Protein AF-A0A2N5UU59-F1 (afdb_monomer)

Foldseek 3Di:
DDVVVVVVVVVVVVVVVVVVVVVVVVVVVVVVVVVVVVVVVPPPPDDDDPPDPDPPPPVVVVVVVVQVCQCPDPNRPDDPVVD

Radius of gyration: 32.96 Å; Cα contacts (8 Å, |Δi|>4): 7; chains: 1; bounding box: 76×34×66 Å

Secondary structure (DSSP, 8-state):
--HHHHHHHHHHHHHHHHHHHHHHHHHHHHHHHHHHHHHHT------PPTT--------HHHHHHHHHHHHSSSS-SS-GGG-

pLDDT: mean 75.72, std 9.31, range [56.69, 89.31]

Solvent-accessible surface area (backbone atoms only — not comparable to full-atom values): 5178 Å² total; per-residue (Å²): 134,63,68,70,58,53,53,51,52,52,56,51,52,53,53,51,51,55,52,49,52,51,54,51,51,52,50,52,54,52,51,55,52,53,53,54,54,52,62,76,58,65,69,78,78,79,64,88,56,90,87,61,74,73,83,67,88,67,56,60,66,58,54,50,53,50,49,52,54,38,60,73,35,99,74,38,82,68,62,80,89,81,116

Structure (mmCIF, N/CA/C/O backbone):
data_AF-A0A2N5UU59-F1
#
_entry.id   AF-A0A2N5UU59-F1
#
loop_
_atom_site.group_PDB
_ato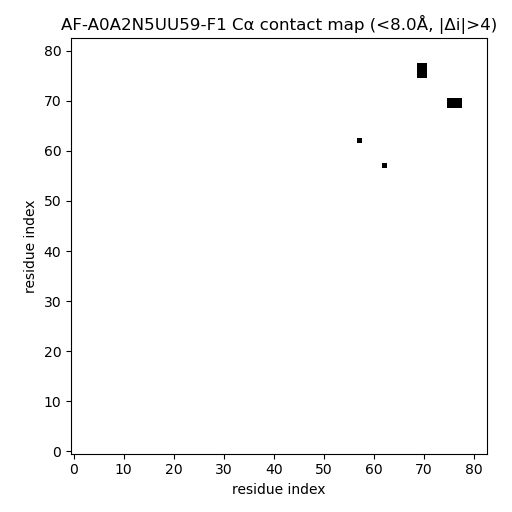m_site.id
_atom_site.type_symbol
_atom_site.label_atom_id
_atom_site.label_alt_id
_atom_site.label_comp_id
_atom_site.label_asym_id
_atom_site.label_entity_id
_atom_site.label_seq_id
_atom_site.pdbx_PDB_ins_code
_atom_site.Cartn_x
_atom_site.Cartn_y
_atom_site.Cartn_z
_atom_site.occupancy
_atom_site.B_iso_or_equiv
_atom_site.auth_seq_id
_atom_site.auth_comp_id
_atom_site.auth_asym_id
_atom_site.auth_atom_id
_atom_site.pdbx_PDB_model_num
ATOM 1 N N . MET A 1 1 ? -57.967 -17.040 35.256 1.00 59.09 1 MET A N 1
ATOM 2 C CA . MET A 1 1 ? -56.727 -16.278 34.996 1.00 59.09 1 MET A CA 1
ATOM 3 C C . MET A 1 1 ? -55.698 -16.847 35.942 1.00 59.09 1 MET A C 1
ATOM 5 O O . MET A 1 1 ? -55.847 -16.691 37.148 1.00 59.09 1 MET A O 1
ATOM 9 N N . ASP A 1 2 ? -54.744 -17.604 35.415 1.00 78.44 2 ASP A N 1
ATOM 10 C CA . ASP A 1 2 ? -53.911 -18.476 36.239 1.00 78.44 2 ASP A CA 1
ATOM 11 C C . ASP A 1 2 ? -52.697 -17.694 36.738 1.00 78.44 2 ASP A C 1
ATOM 13 O O . ASP A 1 2 ? -51.756 -17.417 35.991 1.00 78.44 2 ASP A O 1
ATOM 17 N N . ASN A 1 3 ? -52.721 -17.323 38.019 1.00 76.38 3 ASN A N 1
ATOM 18 C CA . ASN A 1 3 ? -51.695 -16.491 38.660 1.00 76.38 3 ASN A CA 1
ATOM 19 C C . ASN A 1 3 ? -50.275 -17.072 38.514 1.00 76.38 3 ASN A C 1
ATOM 21 O O . ASN A 1 3 ? -49.298 -16.332 38.411 1.00 76.38 3 ASN A O 1
ATOM 25 N N . HIS A 1 4 ? -50.157 -18.400 38.424 1.00 77.69 4 HIS A N 1
ATOM 26 C CA . HIS A 1 4 ? -48.889 -19.088 38.182 1.00 77.69 4 HIS A CA 1
ATOM 27 C C . HIS A 1 4 ? -48.283 -18.786 36.802 1.00 77.69 4 HIS A C 1
ATOM 29 O O . HIS A 1 4 ? -47.061 -18.687 36.685 1.00 77.69 4 HIS A O 1
ATOM 35 N N . GLY A 1 5 ? -49.110 -18.593 35.770 1.00 83.56 5 GLY A N 1
ATOM 36 C CA . GLY A 1 5 ? -48.646 -18.230 34.429 1.00 83.56 5 GLY A CA 1
ATOM 37 C C . GLY A 1 5 ? -48.090 -16.806 34.373 1.00 83.56 5 GLY A C 1
ATOM 38 O O . GLY A 1 5 ? -47.059 -16.563 33.746 1.00 83.56 5 GLY A O 1
ATOM 39 N N . LEU A 1 6 ? -48.716 -15.879 35.105 1.00 82.50 6 LEU A N 1
ATOM 40 C CA . LEU A 1 6 ? -48.277 -14.483 35.192 1.00 82.50 6 LEU A CA 1
ATOM 41 C C . LEU A 1 6 ? -46.908 -14.354 35.871 1.00 82.50 6 LEU A C 1
ATOM 43 O O . LEU A 1 6 ? -46.028 -13.663 35.359 1.00 82.50 6 LEU A O 1
ATOM 47 N N . ILE A 1 7 ? -46.693 -15.075 36.977 1.00 86.81 7 ILE A N 1
ATOM 48 C CA . ILE A 1 7 ? -45.415 -15.062 37.707 1.00 86.81 7 ILE A CA 1
ATOM 49 C C . ILE A 1 7 ? -44.285 -15.642 36.845 1.00 86.81 7 ILE A C 1
ATOM 51 O O . ILE A 1 7 ? -43.191 -15.077 36.797 1.00 86.81 7 ILE A O 1
ATOM 55 N N . ARG A 1 8 ? -44.542 -16.734 36.111 1.00 84.31 8 ARG A N 1
ATOM 56 C CA . ARG A 1 8 ? -43.549 -17.338 35.207 1.00 84.31 8 ARG A CA 1
ATOM 57 C C . ARG A 1 8 ? -43.133 -16.379 34.096 1.00 84.31 8 ARG A C 1
ATOM 59 O O . ARG A 1 8 ? -41.941 -16.223 33.836 1.00 84.31 8 ARG A O 1
ATOM 66 N N . ASN A 1 9 ? -44.104 -15.701 33.487 1.00 86.12 9 ASN A N 1
ATOM 67 C CA . ASN A 1 9 ? -43.832 -14.711 32.452 1.00 86.12 9 ASN A CA 1
ATOM 68 C C . ASN A 1 9 ? -43.027 -13.533 33.006 1.00 86.12 9 ASN A C 1
ATOM 70 O O . ASN A 1 9 ? -42.094 -13.083 32.345 1.00 86.12 9 ASN A O 1
ATOM 74 N N . PHE A 1 10 ? -43.327 -13.066 34.218 1.00 88.12 10 PHE A N 1
ATOM 75 C CA . PHE A 1 10 ? -42.582 -11.980 34.855 1.00 88.12 10 PHE A CA 1
ATOM 76 C C . PHE A 1 10 ? -41.121 -12.362 35.147 1.00 88.12 10 PHE A C 1
ATOM 78 O O . PHE A 1 10 ? -40.203 -11.627 34.786 1.00 88.12 10 PHE A O 1
ATOM 85 N N . LEU A 1 11 ? -40.890 -13.550 35.717 1.00 84.88 11 LEU A N 1
ATOM 86 C CA . LEU A 1 11 ? -39.543 -14.071 35.987 1.00 84.88 11 LEU A CA 1
ATOM 87 C C . LEU A 1 11 ? -38.740 -14.327 34.700 1.00 84.88 11 LEU A C 1
ATOM 89 O O . LEU A 1 11 ? -37.534 -14.089 34.656 1.00 84.88 11 LEU A O 1
ATOM 93 N N . SER A 1 12 ? -39.396 -14.782 33.629 1.00 83.88 12 SER A N 1
ATOM 94 C CA . SER A 1 12 ? -38.724 -14.969 32.339 1.00 83.88 12 SER A CA 1
ATOM 95 C C . SER A 1 12 ? -38.275 -13.631 31.736 1.00 83.88 12 SER A C 1
ATOM 97 O O . SER A 1 12 ? -37.122 -13.496 31.332 1.00 83.88 12 SER A O 1
ATOM 99 N 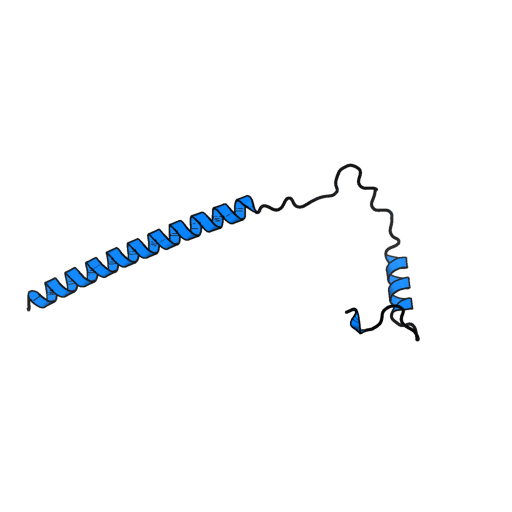N . GLN A 1 13 ? -39.127 -12.605 31.770 1.00 77.88 13 GLN A N 1
ATOM 100 C CA . GLN A 1 13 ? -38.818 -11.275 31.239 1.00 77.88 13 GLN A CA 1
ATOM 101 C C . GLN A 1 13 ? -37.691 -10.579 32.014 1.00 77.88 13 GLN A C 1
ATOM 103 O O . GLN A 1 13 ? -36.811 -9.964 31.406 1.00 77.88 13 GLN A O 1
ATOM 108 N N . SER A 1 14 ? -37.654 -10.713 33.343 1.00 73.69 14 SER A N 1
ATOM 109 C CA . SER A 1 14 ? -36.551 -10.168 34.142 1.00 73.69 14 SER A CA 1
ATOM 110 C C . SER A 1 14 ? -35.224 -10.868 33.833 1.00 73.69 14 SER A C 1
ATOM 112 O O . SER A 1 14 ? -34.198 -10.209 33.685 1.00 73.69 14 SER A O 1
ATOM 114 N N . SER A 1 15 ? -35.230 -12.187 33.628 1.00 70.88 15 SER A N 1
ATOM 115 C CA . SER A 1 15 ? -34.015 -12.921 33.247 1.00 70.88 15 SER A CA 1
ATOM 116 C C . SER A 1 15 ? -33.480 -12.509 31.865 1.00 70.88 15 SER A C 1
ATOM 118 O O . SER A 1 15 ? -32.273 -12.341 31.689 1.00 70.88 15 SER A O 1
ATOM 120 N N . ILE A 1 16 ? -34.370 -12.267 30.896 1.00 74.56 16 ILE A N 1
ATOM 121 C CA . ILE A 1 16 ? -34.009 -11.849 29.534 1.00 74.56 16 ILE A CA 1
ATOM 122 C C . ILE A 1 16 ? -33.398 -10.444 29.543 1.00 74.56 16 ILE A C 1
ATOM 124 O O . ILE A 1 16 ? -32.372 -10.216 28.904 1.00 74.56 16 ILE A O 1
ATOM 128 N N . THR A 1 17 ? -33.978 -9.514 30.303 1.00 71.31 17 THR A N 1
ATOM 129 C CA . THR A 1 17 ? -33.463 -8.138 30.406 1.00 71.31 17 THR A CA 1
ATOM 130 C C . THR A 1 17 ? -32.113 -8.078 31.122 1.00 71.31 17 THR A C 1
ATOM 132 O O . THR A 1 17 ? -31.204 -7.400 30.646 1.00 71.31 17 THR A O 1
ATOM 135 N N . LEU A 1 18 ? -31.929 -8.844 32.202 1.00 74.69 18 LEU A N 1
ATOM 136 C CA . LEU A 1 18 ? -30.645 -8.950 32.905 1.00 74.69 18 LEU A CA 1
ATOM 137 C C . LEU A 1 18 ? -29.544 -9.541 32.011 1.00 74.69 18 LEU A C 1
ATOM 139 O O . LEU A 1 18 ? -28.430 -9.013 31.971 1.00 74.69 18 LEU A O 1
ATOM 143 N N . ASN A 1 19 ? -29.859 -10.590 31.249 1.00 74.12 19 ASN A N 1
ATOM 144 C CA . ASN A 1 19 ? -28.916 -11.196 30.308 1.00 74.12 19 ASN A CA 1
ATOM 145 C C . ASN A 1 19 ? -28.581 -10.252 29.144 1.00 74.12 19 ASN A C 1
ATOM 147 O O . ASN A 1 19 ? -27.415 -10.123 28.772 1.00 74.12 19 ASN A O 1
ATOM 151 N N . SER A 1 20 ? -29.576 -9.537 28.611 1.00 77.25 20 SER A N 1
ATOM 152 C CA . SER A 1 20 ? -29.375 -8.534 27.561 1.00 77.25 20 SER A CA 1
ATOM 153 C C . SER A 1 20 ? -28.457 -7.399 28.024 1.00 77.25 20 SER A C 1
ATOM 155 O O . SER A 1 20 ? -27.518 -7.039 27.314 1.00 77.25 20 SER A O 1
ATOM 157 N N . SER A 1 21 ? -28.673 -6.870 29.232 1.00 79.44 21 SER A N 1
ATOM 158 C CA . SER A 1 21 ? -27.825 -5.823 29.815 1.00 79.44 21 SER A CA 1
ATOM 159 C C . SER A 1 21 ? -26.386 -6.293 30.017 1.00 79.44 21 SER A C 1
ATOM 161 O O . SER A 1 21 ? -25.451 -5.564 29.691 1.00 79.44 21 SER A O 1
ATOM 163 N N . ARG A 1 22 ? -26.193 -7.532 30.485 1.00 81.00 22 ARG A N 1
ATOM 164 C CA . ARG A 1 22 ? -24.862 -8.120 30.684 1.00 81.00 22 ARG A CA 1
ATOM 165 C C . ARG A 1 22 ? -24.103 -8.289 29.367 1.00 81.00 22 ARG A C 1
ATOM 167 O O . ARG A 1 22 ? -22.929 -7.935 29.289 1.00 81.00 22 ARG A O 1
ATOM 174 N N . ASN A 1 23 ? -24.781 -8.770 28.325 1.00 78.56 23 ASN A N 1
ATOM 175 C CA . ASN A 1 23 ? -24.198 -8.911 26.989 1.00 78.56 23 ASN A CA 1
ATOM 176 C C . ASN A 1 23 ? -23.830 -7.550 26.388 1.00 78.56 23 ASN A C 1
ATOM 178 O O . ASN A 1 23 ? -22.753 -7.400 25.815 1.00 78.56 23 ASN A O 1
ATOM 182 N N . HIS A 1 24 ? -24.687 -6.543 26.571 1.00 79.19 24 HIS A N 1
ATOM 183 C CA . HIS A 1 24 ? -24.421 -5.181 26.117 1.00 79.19 24 HIS A CA 1
ATOM 184 C C . HIS A 1 24 ? -23.208 -4.565 26.830 1.00 79.19 24 HIS A C 1
ATOM 186 O O . HIS A 1 24 ? -22.342 -3.975 26.186 1.00 79.19 24 HIS A O 1
ATOM 192 N N . GLN A 1 25 ? -23.093 -4.756 28.148 1.00 83.50 25 GLN A N 1
ATOM 193 C CA . GLN A 1 25 ? -21.934 -4.306 28.924 1.00 83.50 25 GLN A CA 1
ATOM 194 C C . GLN A 1 25 ? -20.636 -4.972 28.461 1.00 83.50 25 GLN A C 1
ATOM 196 O O . GLN A 1 25 ? -19.630 -4.290 28.278 1.00 83.50 25 GLN A O 1
ATOM 201 N N . MET A 1 26 ? -20.666 -6.287 28.230 1.00 84.12 26 MET A N 1
ATOM 202 C CA . MET A 1 26 ? -19.504 -7.031 27.743 1.00 84.12 26 MET A CA 1
ATOM 203 C C . MET A 1 26 ? -19.090 -6.570 26.339 1.00 84.12 26 MET A C 1
ATOM 205 O O . MET A 1 26 ? -17.904 -6.365 26.081 1.00 84.12 26 MET A O 1
ATOM 209 N N . MET A 1 27 ? -20.062 -6.331 25.451 1.00 85.69 27 MET A N 1
ATOM 210 C CA . MET A 1 27 ? -19.816 -5.793 24.113 1.00 85.69 27 MET A CA 1
ATOM 211 C C . MET A 1 27 ? -19.157 -4.408 24.183 1.00 85.69 27 MET A C 1
ATOM 213 O O . MET A 1 27 ? -18.135 -4.190 23.536 1.00 85.69 27 MET A O 1
ATOM 217 N N . MET A 1 28 ? -19.670 -3.501 25.020 1.00 85.75 28 MET A N 1
ATOM 218 C CA . MET A 1 28 ? -19.099 -2.160 25.204 1.00 85.75 28 MET A CA 1
ATOM 219 C C . MET A 1 28 ? -17.675 -2.197 25.770 1.00 85.75 28 MET A C 1
ATOM 221 O O . MET A 1 28 ? -16.800 -1.481 25.285 1.00 85.75 28 MET A O 1
ATOM 225 N N . GLN A 1 29 ? -17.412 -3.063 26.752 1.00 84.56 29 GLN A N 1
ATOM 226 C CA . GLN A 1 29 ? -16.065 -3.244 27.304 1.00 84.56 29 GLN A CA 1
ATOM 227 C C . GLN A 1 29 ? -15.090 -3.792 26.255 1.00 84.56 29 GLN A 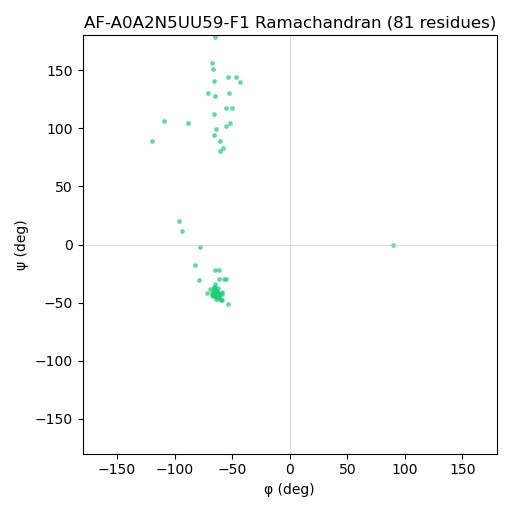C 1
ATOM 229 O O . GLN A 1 29 ? -13.973 -3.292 26.140 1.00 84.56 29 GLN A O 1
ATOM 234 N N . SER A 1 30 ? -15.519 -4.769 25.449 1.00 79.94 30 SER A N 1
ATOM 235 C CA . SER A 1 30 ? -14.691 -5.316 24.368 1.00 79.94 30 SER A CA 1
ATOM 236 C C . SER A 1 30 ? -14.386 -4.275 23.286 1.00 79.94 30 SER A C 1
ATOM 238 O O . SER A 1 30 ? -13.243 -4.161 22.850 1.00 79.94 30 SER A O 1
ATOM 240 N N . ALA A 1 31 ? -15.370 -3.450 22.915 1.00 82.06 31 ALA A N 1
ATOM 241 C CA . ALA A 1 31 ? -15.186 -2.376 21.946 1.00 82.06 31 ALA A CA 1
ATOM 242 C C . ALA A 1 31 ? -14.200 -1.312 22.455 1.00 82.06 31 ALA A C 1
ATOM 244 O O . ALA A 1 31 ? -13.328 -0.880 21.705 1.00 82.06 31 ALA A O 1
ATOM 245 N N . ALA A 1 32 ? -14.275 -0.935 23.736 1.00 80.44 32 ALA A N 1
ATOM 246 C CA . ALA A 1 32 ? -13.338 0.016 24.337 1.00 80.44 32 ALA A CA 1
ATOM 247 C C . ALA A 1 32 ? -11.883 -0.494 24.333 1.00 80.44 32 ALA A C 1
ATOM 249 O O . ALA A 1 32 ? -10.956 0.282 24.098 1.00 80.44 32 ALA A O 1
ATOM 250 N N . LEU A 1 33 ? -11.670 -1.798 24.552 1.00 77.00 33 LEU A N 1
ATOM 251 C CA . LEU A 1 33 ? -10.338 -2.408 24.471 1.00 77.00 33 LEU A CA 1
ATOM 252 C C . LEU A 1 33 ? -9.782 -2.387 23.039 1.00 77.00 33 LEU A C 1
ATOM 254 O O . LEU A 1 33 ? -8.616 -2.045 22.847 1.00 77.00 33 LEU A O 1
ATOM 258 N N . LEU A 1 34 ? -10.618 -2.673 22.035 1.00 76.38 34 LEU A N 1
ATOM 259 C CA . LEU A 1 34 ? -10.220 -2.636 20.622 1.00 76.38 34 LEU A CA 1
ATOM 260 C C . LEU A 1 34 ? -9.849 -1.219 20.155 1.00 76.38 34 LEU A C 1
ATOM 262 O O . LEU A 1 34 ? -8.843 -1.045 19.469 1.00 76.38 34 LEU A O 1
ATOM 266 N N . VAL A 1 35 ? -10.605 -0.198 20.575 1.00 74.38 35 VAL A N 1
ATOM 267 C CA . VAL A 1 35 ? -10.308 1.211 20.252 1.00 74.38 35 VAL A CA 1
ATOM 268 C C . VAL A 1 35 ? -8.965 1.652 20.852 1.00 74.38 35 VAL A C 1
ATOM 270 O O . VAL A 1 35 ? -8.169 2.302 20.173 1.00 74.38 35 VAL A O 1
ATOM 273 N N . ASN A 1 36 ? -8.667 1.249 22.092 1.00 64.81 36 ASN A N 1
ATOM 274 C CA . ASN A 1 36 ? -7.378 1.543 22.729 1.00 64.81 36 ASN A CA 1
ATOM 275 C C . ASN A 1 36 ? -6.200 0.835 22.035 1.00 64.81 36 ASN A C 1
ATOM 277 O O . ASN A 1 36 ? -5.115 1.415 21.910 1.00 64.81 36 ASN A O 1
ATOM 281 N N . GLU A 1 37 ? -6.391 -0.395 21.545 1.00 61.34 37 GLU A N 1
ATOM 282 C CA . GLU A 1 37 ? -5.364 -1.080 20.754 1.00 61.34 37 GLU A CA 1
ATOM 283 C C . GLU A 1 37 ? -5.077 -0.361 19.429 1.00 61.34 37 GLU A C 1
ATOM 285 O O . GLU A 1 37 ? -3.908 -0.210 19.061 1.00 61.34 37 GLU A O 1
ATOM 290 N N . GLU A 1 38 ? -6.099 0.123 18.719 1.00 59.22 38 GLU A N 1
ATOM 291 C CA . GLU A 1 38 ? -5.908 0.838 17.450 1.00 59.22 38 GLU A CA 1
ATOM 292 C C . GLU A 1 38 ? -5.181 2.178 17.619 1.00 59.22 38 GLU A C 1
ATOM 294 O O . GLU A 1 38 ? -4.317 2.516 16.803 1.00 59.22 38 GLU A O 1
ATOM 299 N N . GLU A 1 39 ? -5.451 2.920 18.696 1.00 57.81 39 GLU A N 1
ATO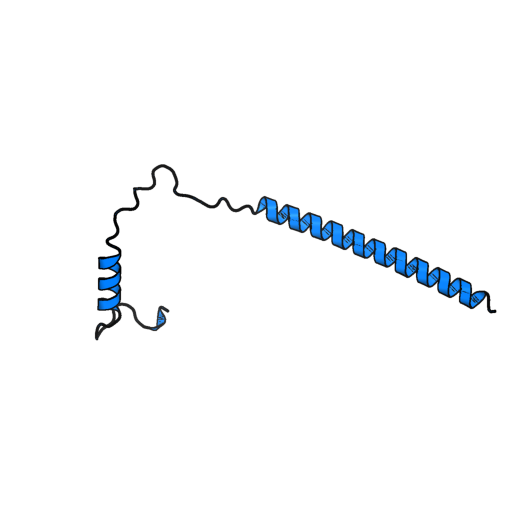M 300 C CA . GLU A 1 39 ? -4.773 4.193 18.955 1.00 57.81 39 GLU A CA 1
ATOM 301 C C . GLU A 1 39 ? -3.271 4.008 19.235 1.00 57.81 39 GLU A C 1
ATOM 303 O O . GLU A 1 39 ? -2.441 4.746 18.691 1.00 57.81 39 GLU A O 1
ATOM 308 N N . SER A 1 40 ? -2.899 2.962 19.980 1.00 56.69 40 SER A N 1
ATOM 309 C CA . SER A 1 40 ? -1.491 2.596 20.204 1.00 56.69 40 SER A CA 1
ATOM 310 C C . SER A 1 40 ? -0.772 2.149 18.918 1.00 56.69 40 SER A C 1
ATOM 312 O O . SER A 1 40 ? 0.453 2.251 18.806 1.00 56.69 40 SER A O 1
ATOM 314 N N . ARG A 1 41 ? -1.534 1.708 17.906 1.00 57.69 41 ARG A N 1
ATOM 315 C CA . ARG A 1 41 ? -1.056 1.290 16.581 1.00 57.69 41 ARG A CA 1
ATOM 316 C C . ARG A 1 41 ? -1.144 2.393 15.529 1.00 57.69 41 ARG A C 1
ATOM 318 O O . ARG A 1 41 ? -1.066 2.078 14.338 1.00 57.69 41 ARG A O 1
ATOM 325 N N . LYS A 1 42 ? -1.219 3.678 15.907 1.00 60.00 42 LYS A N 1
ATOM 326 C CA . LYS A 1 42 ? -0.903 4.794 14.993 1.00 60.00 42 LYS A CA 1
ATOM 327 C C . LYS A 1 42 ? 0.555 4.659 14.534 1.00 60.00 42 LYS A C 1
ATOM 329 O O . LYS A 1 42 ? 1.472 5.287 15.058 1.00 60.00 42 LYS A O 1
ATOM 334 N N . ARG A 1 43 ? 0.778 3.793 13.540 1.00 61.56 43 ARG A N 1
ATOM 335 C CA . ARG A 1 43 ? 2.047 3.592 12.847 1.00 61.56 43 ARG A CA 1
ATOM 336 C C . ARG A 1 43 ? 2.524 4.973 12.426 1.00 61.56 43 ARG A C 1
ATOM 338 O O . ARG A 1 43 ? 1.840 5.641 11.650 1.00 61.56 43 ARG A O 1
ATOM 345 N N . LYS A 1 44 ? 3.682 5.406 12.936 1.00 64.81 44 LYS A N 1
ATOM 346 C CA . LYS A 1 44 ? 4.377 6.588 12.420 1.00 64.81 44 LYS A CA 1
ATOM 347 C C . LYS A 1 44 ? 4.512 6.388 10.913 1.00 64.81 44 LYS A C 1
ATOM 349 O O . LYS A 1 44 ? 5.310 5.562 10.474 1.00 64.81 44 LYS A O 1
ATOM 354 N N . ARG A 1 45 ? 3.699 7.092 10.120 1.00 61.25 45 ARG A N 1
ATOM 355 C CA . ARG A 1 45 ? 3.854 7.138 8.667 1.00 61.25 45 ARG A CA 1
ATOM 356 C C . ARG A 1 45 ? 5.200 7.809 8.434 1.00 61.25 45 ARG A C 1
ATOM 358 O O . ARG A 1 45 ? 5.337 9.012 8.633 1.00 61.25 45 ARG A O 1
ATOM 365 N N . GLY A 1 46 ? 6.221 7.000 8.173 1.00 56.88 46 GLY A N 1
ATOM 366 C CA . GLY A 1 46 ? 7.584 7.467 7.978 1.00 56.88 46 GLY A CA 1
ATOM 367 C C . GLY A 1 46 ? 7.649 8.300 6.708 1.00 56.88 46 GLY A C 1
ATOM 368 O O . GLY A 1 46 ? 7.798 7.749 5.623 1.00 56.88 46 GLY A O 1
ATOM 369 N N . GLY A 1 47 ? 7.512 9.618 6.847 1.00 68.06 47 GLY A N 1
ATOM 370 C CA . GLY A 1 47 ? 7.843 10.560 5.786 1.00 68.06 47 GLY A CA 1
ATOM 371 C C . GLY A 1 47 ? 9.339 10.535 5.466 1.00 68.06 47 GLY A C 1
ATOM 372 O O . GLY A 1 47 ? 10.128 9.822 6.097 1.00 68.06 47 GLY A O 1
ATOM 373 N N . SER A 1 48 ? 9.752 11.332 4.481 1.00 62.75 48 SER A N 1
ATOM 374 C CA . SER A 1 48 ? 11.171 11.542 4.195 1.00 62.75 48 SER A CA 1
ATOM 375 C C . SER A 1 48 ? 11.886 12.032 5.458 1.00 62.75 48 SER A C 1
ATOM 377 O O . SER A 1 48 ? 11.559 13.091 5.993 1.00 62.75 48 SER A O 1
ATOM 379 N N . LYS A 1 49 ? 12.851 11.253 5.957 1.00 68.69 49 LYS A N 1
ATOM 380 C CA . LYS A 1 49 ? 13.700 11.677 7.073 1.00 68.69 49 LYS A CA 1
ATOM 381 C C . LYS A 1 49 ? 14.573 12.861 6.624 1.00 68.69 49 LYS A C 1
ATOM 383 O O . LYS A 1 49 ? 15.070 12.821 5.495 1.00 68.69 49 LYS A O 1
ATOM 388 N N . PRO A 1 50 ? 14.802 13.872 7.478 1.00 67.75 50 PRO A N 1
ATOM 389 C CA . PRO A 1 50 ? 15.798 14.908 7.215 1.00 67.75 50 PRO A CA 1
ATOM 390 C C . PRO A 1 50 ? 17.151 14.256 6.893 1.00 67.75 50 PRO A C 1
ATOM 392 O O . PRO A 1 50 ? 17.567 13.340 7.601 1.00 67.75 50 PRO A O 1
ATOM 395 N N . GLY A 1 51 ? 17.802 14.673 5.806 1.00 69.62 51 GLY A N 1
ATOM 396 C CA . GLY A 1 51 ? 19.068 14.086 5.342 1.00 69.62 51 GLY A CA 1
ATOM 397 C C . GLY A 1 51 ? 18.935 12.903 4.376 1.00 69.62 51 GLY A C 1
ATOM 398 O O . GLY A 1 51 ? 19.947 12.395 3.900 1.00 69.62 51 GLY A O 1
ATOM 399 N N . ARG A 1 52 ? 17.714 12.471 4.027 1.00 65.81 52 ARG A N 1
ATOM 400 C CA . ARG A 1 52 ? 17.521 11.611 2.851 1.00 65.81 52 ARG A CA 1
ATOM 401 C C . ARG A 1 52 ? 17.910 12.429 1.615 1.00 65.81 52 ARG A C 1
ATOM 403 O O . ARG A 1 52 ? 17.441 13.559 1.479 1.00 65.81 52 ARG A O 1
ATOM 410 N N . GLN A 1 53 ? 18.789 11.887 0.767 1.00 68.50 53 GLN A N 1
ATOM 411 C CA . GLN A 1 53 ? 19.164 12.520 -0.503 1.00 68.50 53 GLN A CA 1
ATOM 412 C C . GLN A 1 53 ? 17.902 12.977 -1.242 1.00 68.50 53 GLN A C 1
ATOM 414 O O . GLN A 1 53 ? 16.869 12.303 -1.166 1.00 68.50 53 GLN A O 1
ATOM 419 N N . LEU A 1 54 ? 17.995 14.124 -1.928 1.00 66.12 54 LEU A N 1
ATOM 420 C CA . LEU A 1 54 ? 16.973 14.563 -2.878 1.00 66.12 54 LEU A CA 1
ATOM 421 C C . LEU A 1 54 ? 16.554 13.356 -3.716 1.00 66.12 54 LEU A C 1
ATOM 423 O O . LEU A 1 54 ? 17.413 12.553 -4.087 1.00 66.12 54 LEU A O 1
ATOM 427 N N . ASN A 1 55 ? 15.258 13.227 -4.005 1.00 67.06 55 ASN A N 1
ATOM 428 C CA . ASN A 1 55 ? 14.835 12.331 -5.072 1.00 67.06 55 ASN A CA 1
ATOM 429 C C . ASN A 1 55 ? 15.615 12.788 -6.305 1.00 67.06 55 ASN A C 1
ATOM 431 O O . ASN A 1 55 ? 15.302 13.842 -6.862 1.00 67.06 55 ASN A O 1
ATOM 435 N N . LEU A 1 56 ? 16.685 12.062 -6.659 1.00 69.50 56 LEU A N 1
ATOM 436 C CA . LEU A 1 56 ? 17.383 12.326 -7.902 1.00 69.50 56 LEU A CA 1
ATOM 437 C C . LEU A 1 56 ? 16.313 12.281 -8.991 1.00 69.50 56 LEU A C 1
ATOM 439 O O . LEU A 1 56 ? 15.368 11.491 -8.857 1.00 69.50 56 LEU A O 1
ATOM 443 N N . PRO A 1 57 ? 16.418 13.122 -10.029 1.00 67.88 57 PRO A N 1
ATOM 444 C CA . PRO A 1 57 ? 15.598 12.950 -11.209 1.00 67.88 57 PRO A CA 1
ATOM 445 C C . PRO A 1 57 ? 15.935 11.571 -11.775 1.00 67.88 57 PRO A C 1
ATOM 447 O O . PRO A 1 57 ? 16.868 11.390 -12.550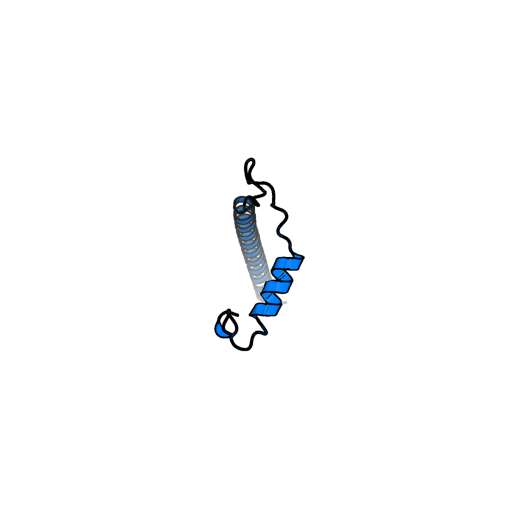 1.00 67.88 57 PRO A O 1
ATOM 450 N N . HIS A 1 58 ? 15.210 10.560 -11.308 1.00 64.38 58 HIS A N 1
ATOM 451 C CA . HIS A 1 58 ? 15.127 9.298 -11.988 1.00 64.38 58 HIS A CA 1
ATOM 452 C C . HIS A 1 58 ? 14.407 9.655 -13.269 1.00 64.38 58 HIS A C 1
ATOM 454 O O . HIS A 1 58 ? 13.255 10.086 -13.218 1.00 64.38 58 HIS A O 1
ATOM 460 N N . ASN A 1 59 ? 15.121 9.560 -14.388 1.00 75.38 59 ASN A N 1
ATOM 461 C CA . ASN A 1 59 ? 14.559 9.675 -15.721 1.00 75.38 59 ASN A CA 1
ATOM 462 C C . ASN A 1 59 ? 13.485 8.594 -15.861 1.00 75.38 59 ASN A C 1
ATOM 464 O O . ASN A 1 59 ? 13.747 7.484 -16.313 1.00 75.38 59 ASN A O 1
ATOM 468 N N . PHE A 1 60 ? 12.284 8.895 -15.375 1.00 80.06 60 PHE A N 1
ATOM 469 C CA . PHE A 1 60 ? 11.191 7.943 -15.244 1.00 80.06 60 PHE A CA 1
ATOM 470 C C . PHE A 1 60 ? 10.839 7.361 -16.612 1.00 80.06 60 PHE A C 1
ATOM 472 O O . PHE A 1 60 ? 10.681 6.153 -16.758 1.00 80.06 60 PHE A O 1
ATOM 479 N N . GLU A 1 61 ? 10.838 8.236 -17.616 1.00 86.00 61 GLU A N 1
ATOM 480 C CA . GLU A 1 61 ? 10.712 7.918 -19.034 1.00 86.00 61 GLU A CA 1
ATOM 481 C C . GLU A 1 61 ? 11.747 6.872 -19.484 1.00 86.00 61 GLU A C 1
ATOM 483 O O . GLU A 1 61 ? 11.393 5.845 -20.054 1.00 86.00 61 GLU A O 1
ATOM 488 N N . GLU A 1 62 ? 13.027 7.092 -19.175 1.00 84.81 62 GLU A N 1
ATOM 489 C CA . GLU A 1 62 ? 14.129 6.204 -19.558 1.00 84.81 62 GLU A CA 1
ATOM 490 C C . GLU A 1 62 ? 14.025 4.847 -18.854 1.00 84.81 62 GLU A C 1
ATOM 492 O O . GLU A 1 62 ? 14.180 3.801 -19.483 1.00 84.81 62 GLU A O 1
ATOM 497 N N . GLY A 1 63 ? 13.677 4.848 -17.564 1.00 85.44 63 GLY A N 1
ATOM 498 C CA . GLY A 1 63 ? 13.417 3.623 -16.811 1.00 85.44 63 GLY A CA 1
ATOM 499 C C . GLY A 1 63 ? 12.263 2.812 -17.404 1.00 85.44 63 GLY A C 1
ATOM 500 O O . GLY A 1 63 ? 12.376 1.594 -17.547 1.00 85.44 63 GLY A O 1
ATOM 501 N N . HIS A 1 64 ? 11.179 3.478 -17.810 1.00 86.62 64 HIS A N 1
ATOM 502 C CA . HIS A 1 64 ? 10.039 2.831 -18.455 1.00 86.62 64 HIS A CA 1
ATOM 503 C C . HIS A 1 64 ? 10.401 2.270 -19.839 1.00 86.62 64 HIS A C 1
ATOM 505 O O . HIS A 1 64 ? 10.051 1.133 -20.155 1.00 86.62 64 HIS A O 1
ATOM 511 N N . GLN A 1 65 ? 11.151 3.024 -20.648 1.00 89.31 65 GLN A N 1
ATOM 512 C CA . GLN A 1 65 ? 11.633 2.568 -21.955 1.00 89.31 65 GLN A CA 1
ATOM 513 C C . GLN A 1 65 ? 12.551 1.346 -21.834 1.00 89.31 65 GLN A C 1
ATOM 515 O O . GLN A 1 65 ? 12.396 0.384 -22.588 1.00 89.31 65 GLN A O 1
ATOM 520 N N . LEU A 1 66 ? 13.476 1.352 -20.869 1.00 86.94 66 LEU A N 1
ATOM 521 C CA . LEU A 1 66 ? 14.349 0.212 -20.586 1.00 86.94 66 LEU A CA 1
ATOM 522 C C . LEU A 1 66 ? 13.544 -1.006 -20.138 1.00 86.94 66 LEU A C 1
ATOM 524 O O . LEU A 1 66 ? 13.759 -2.102 -20.652 1.00 86.94 66 LEU A O 1
ATOM 528 N N . LEU A 1 67 ? 12.590 -0.820 -19.226 1.00 86.00 67 LEU A N 1
ATOM 529 C CA . LEU A 1 67 ? 11.735 -1.904 -18.752 1.00 86.00 67 LEU A CA 1
ATOM 530 C C . LEU A 1 67 ? 10.940 -2.530 -19.902 1.00 86.00 67 LEU A C 1
ATOM 532 O O . LEU A 1 67 ? 10.970 -3.747 -20.065 1.00 86.00 67 LEU A O 1
ATOM 536 N N . TYR A 1 68 ? 10.307 -1.709 -20.741 1.00 86.06 68 TYR A N 1
ATOM 537 C CA . TYR A 1 68 ? 9.585 -2.176 -21.924 1.00 86.06 68 TYR A 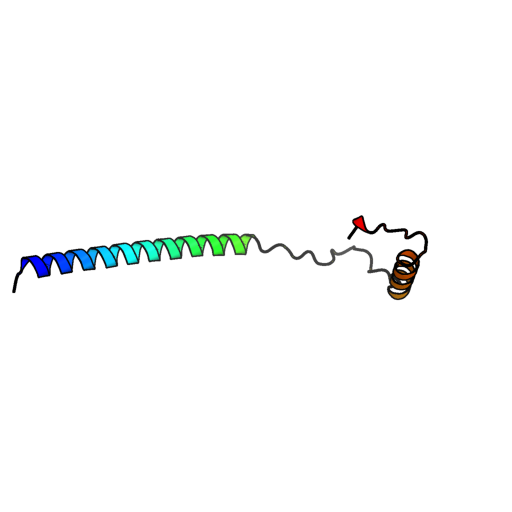CA 1
ATOM 538 C C . TYR A 1 68 ? 10.510 -2.945 -22.879 1.00 86.06 68 TYR A C 1
ATOM 540 O O . TYR A 1 68 ? 10.203 -4.065 -23.286 1.00 86.06 68 TYR A O 1
ATOM 548 N N . LYS A 1 69 ? 11.688 -2.384 -23.181 1.00 87.88 69 LYS A N 1
ATOM 549 C CA . LYS A 1 69 ? 12.685 -3.002 -24.064 1.00 87.88 69 LYS A CA 1
ATOM 550 C C . LYS A 1 69 ? 13.146 -4.368 -23.557 1.00 87.88 69 LYS A C 1
ATOM 552 O O . LYS A 1 69 ? 13.304 -5.282 -24.358 1.00 87.88 69 LYS A O 1
ATOM 557 N N . HIS A 1 70 ? 13.382 -4.505 -22.254 1.00 87.00 70 HIS A N 1
ATOM 558 C CA . HIS A 1 70 ? 13.854 -5.756 -21.661 1.00 87.00 70 HIS A CA 1
ATOM 559 C C .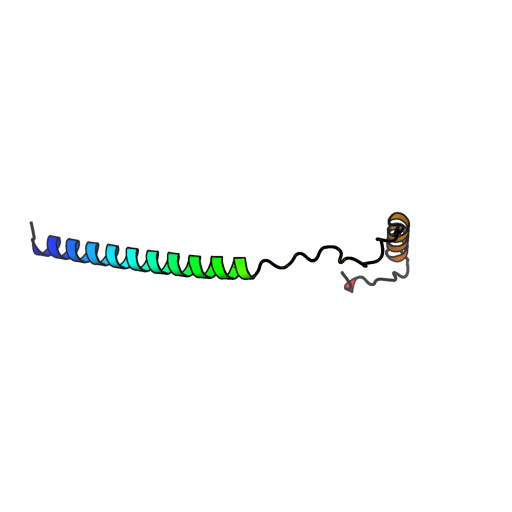 HIS A 1 70 ? 12.747 -6.790 -21.470 1.00 87.00 70 HIS A C 1
ATOM 561 O O . HIS A 1 70 ? 13.028 -7.981 -21.539 1.00 87.00 70 HIS A O 1
ATOM 567 N N . TYR A 1 71 ? 11.508 -6.354 -21.242 1.00 84.19 71 TYR A N 1
ATOM 568 C CA . TYR A 1 71 ? 10.370 -7.252 -21.069 1.00 84.19 71 TYR A CA 1
ATOM 569 C C . TYR A 1 71 ? 9.957 -7.921 -22.386 1.00 84.19 71 TYR A C 1
ATOM 571 O O . TYR A 1 71 ? 9.698 -9.118 -22.415 1.00 84.19 71 TYR A O 1
ATOM 579 N N . PHE A 1 72 ? 9.938 -7.162 -23.485 1.00 84.12 72 PHE A N 1
ATOM 580 C CA . PHE A 1 72 ? 9.557 -7.663 -24.813 1.00 84.12 72 PHE A CA 1
ATOM 581 C C . PHE A 1 7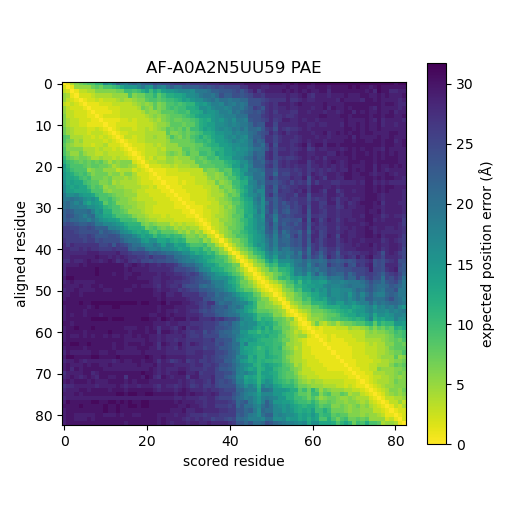2 ? 10.750 -8.124 -25.664 1.00 84.12 72 PHE A C 1
ATOM 583 O O . PHE A 1 72 ? 10.609 -8.341 -26.869 1.00 84.12 72 PHE A O 1
ATOM 590 N N . ALA A 1 73 ? 11.936 -8.257 -25.066 1.00 85.06 73 ALA A N 1
ATOM 591 C CA . ALA A 1 73 ? 13.090 -8.815 -25.755 1.00 85.06 73 ALA A CA 1
ATOM 592 C C . ALA A 1 73 ? 12.866 -10.310 -26.067 1.00 85.06 73 ALA A C 1
ATOM 594 O O . ALA A 1 73 ? 12.190 -10.997 -25.301 1.00 85.06 73 ALA A O 1
ATOM 595 N N . PRO A 1 74 ? 13.466 -10.847 -27.148 1.00 84.50 74 PRO A N 1
ATOM 596 C CA . PRO A 1 74 ? 13.430 -12.283 -27.439 1.00 84.50 74 PRO A CA 1
ATOM 597 C C . PRO A 1 74 ? 13.982 -13.152 -26.299 1.00 84.50 74 PRO A C 1
ATOM 599 O O . PRO A 1 74 ? 13.543 -14.283 -26.125 1.00 84.50 74 PRO A O 1
ATOM 602 N N . ASP A 1 75 ? 14.926 -12.603 -25.531 1.00 84.56 75 ASP A N 1
ATOM 603 C CA . ASP A 1 75 ? 15.453 -13.170 -24.292 1.00 84.56 75 ASP A CA 1
ATOM 604 C C . ASP A 1 75 ? 15.173 -12.173 -23.151 1.00 84.56 75 ASP A C 1
ATOM 606 O O . ASP A 1 75 ? 15.942 -11.221 -22.952 1.00 84.56 75 ASP A O 1
ATOM 610 N N . PRO A 1 76 ? 14.004 -12.271 -22.493 1.00 79.56 76 PRO A N 1
ATOM 611 C CA . PRO A 1 76 ? 13.597 -11.295 -21.501 1.00 79.56 76 PRO A CA 1
ATOM 612 C C . PRO A 1 76 ? 14.445 -11.430 -20.239 1.00 79.56 76 PRO A C 1
ATOM 614 O O . PRO A 1 76 ? 14.568 -12.505 -19.656 1.00 79.56 76 PRO A O 1
ATOM 617 N N . LEU A 1 77 ? 14.973 -10.300 -19.763 1.00 79.00 77 LEU A N 1
ATOM 618 C CA . LEU A 1 77 ? 15.785 -10.258 -18.540 1.00 79.00 77 LEU A CA 1
ATOM 619 C C . LEU A 1 77 ? 14.995 -10.727 -17.304 1.00 79.00 77 LEU A C 1
ATOM 621 O O . LEU A 1 77 ? 15.572 -11.259 -16.357 1.00 79.00 77 LEU A O 1
ATOM 625 N N . TYR A 1 78 ? 13.677 -10.518 -17.316 1.00 74.81 78 TYR A N 1
ATOM 626 C CA . TYR A 1 78 ? 12.773 -10.922 -16.246 1.00 74.81 78 TYR A CA 1
ATOM 627 C C . TYR A 1 78 ? 11.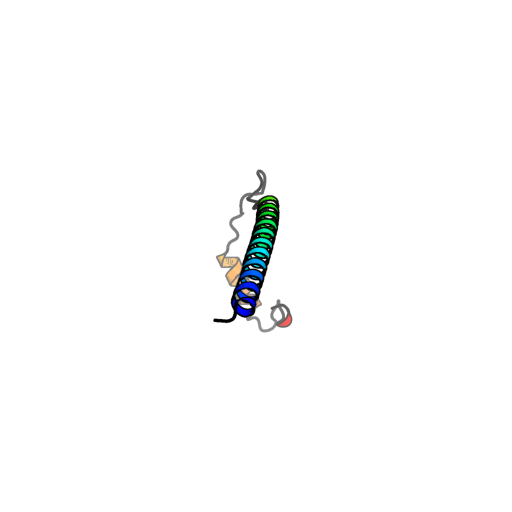894 -12.083 -16.717 1.00 74.81 78 TYR A C 1
ATOM 629 O O . TYR A 1 78 ? 10.982 -11.867 -17.518 1.00 74.81 78 TYR A O 1
ATOM 637 N N . PRO A 1 79 ? 12.142 -13.314 -16.243 1.00 72.19 79 PRO A N 1
ATOM 638 C CA . PRO A 1 79 ? 11.322 -14.458 -16.605 1.00 72.19 79 PRO A CA 1
ATOM 639 C C . PRO A 1 79 ? 9.892 -14.362 -16.032 1.00 72.19 79 PRO A C 1
ATOM 641 O O . PRO A 1 79 ? 9.678 -13.725 -14.998 1.00 72.19 79 PRO A O 1
ATOM 644 N N . PRO A 1 80 ? 8.903 -15.039 -16.650 1.00 74.75 80 PRO A N 1
ATOM 645 C CA . PRO A 1 80 ? 7.483 -14.859 -16.323 1.00 74.75 80 PRO A CA 1
ATOM 646 C C . PRO A 1 80 ? 7.086 -15.219 -14.887 1.00 74.75 80 PRO A C 1
ATOM 648 O O . PRO A 1 80 ? 6.072 -14.741 -14.408 1.00 74.75 80 PRO A O 1
ATOM 651 N N . HIS A 1 81 ? 7.866 -16.055 -14.198 1.00 80.25 81 HIS A N 1
ATOM 652 C CA . HIS A 1 81 ? 7.557 -16.555 -12.852 1.00 80.25 81 HIS A CA 1
ATOM 653 C C . HIS A 1 81 ? 7.830 -15.546 -11.723 1.00 80.25 81 HIS A C 1
ATOM 655 O O . HIS A 1 81 ? 7.646 -15.875 -10.553 1.00 80.25 81 HIS A O 1
ATOM 661 N N . ILE A 1 82 ? 8.350 -14.362 -12.054 1.00 73.69 82 ILE A N 1
ATOM 662 C CA . ILE A 1 82 ? 8.649 -13.301 -11.083 1.00 73.69 82 ILE A CA 1
ATOM 663 C C . ILE A 1 82 ? 7.389 -12.474 -10.741 1.00 73.69 82 ILE A C 1
ATOM 665 O O . ILE A 1 82 ? 7.372 -11.814 -9.702 1.00 73.69 82 ILE A O 1
ATOM 669 N N . PHE A 1 83 ? 6.337 -12.537 -11.568 1.00 60.16 83 PHE A N 1
ATOM 670 C CA . PHE A 1 83 ? 5.055 -11.837 -11.390 1.00 60.16 83 PHE A CA 1
ATOM 671 C C . PHE A 1 83 ? 3.896 -12.827 -11.244 1.00 60.16 83 PHE A C 1
ATOM 673 O O . PHE A 1 83 ? 2.904 -12.448 -10.582 1.00 60.16 83 PHE A O 1
#

Organism: NCBI:txid200324

Sequence (83 aa):
MDNHGLIRNFLSQSSITLNSSRNHQMMMQSAALLVNEEESRKRKRGGSKPGRQLNLPHNFEEGHQLLYKHYFAPDPLYPPHIF

Mean predicted aligned error: 18.3 Å